Protein AF-A0A7K1JYD5-F1 (afdb_monomer_lite)

Secondary structure (DSSP, 8-state):
------------HHHHHHHHHHHHHHHHHHHHHHHHHHHHHHHHHHHHHHHHHTT-GGGHHHHHHHHHHHHHHHHHHHHHHHHHHHHS-GGGGGGTT----------

Foldseek 3Di:
DDPPPPPPPPPPVVVLVVLLVVLVVVLVVLVVVLVVLVVVLVVLVVVLVVCVVVVPPPCNVVSVVVNVVSVVSNVVSVVVSVVSCVVRVNVPVVPVPPPPDPPPPDD

Structure (mmCIF, N/CA/C/O backbone):
data_AF-A0A7K1JYD5-F1
#
_entry.id   AF-A0A7K1JYD5-F1
#
loop_
_atom_site.group_PDB
_atom_site.id
_atom_site.type_symbol
_atom_site.label_atom_id
_atom_site.label_alt_id
_atom_site.label_comp_id
_atom_site.label_asym_id
_atom_site.label_entity_id
_atom_site.label_seq_id
_atom_site.pdbx_PDB_ins_code
_atom_site.Cartn_x
_atom_site.Cartn_y
_atom_site.Cartn_z
_atom_site.occupancy
_atom_site.B_iso_or_equiv
_atom_site.auth_seq_id
_atom_site.auth_comp_id
_atom_site.auth_asym_id
_atom_site.auth_atom_id
_atom_site.pdbx_PDB_model_num
ATOM 1 N N . MET A 1 1 ? 9.193 -21.706 -49.305 1.00 37.47 1 MET A N 1
ATOM 2 C CA . MET A 1 1 ? 9.378 -21.586 -47.845 1.00 37.47 1 MET A CA 1
ATOM 3 C C . MET A 1 1 ? 10.055 -20.251 -47.608 1.00 37.47 1 MET A C 1
ATOM 5 O O . MET A 1 1 ? 11.265 -20.160 -47.746 1.00 37.47 1 MET A O 1
ATOM 9 N N . ASN A 1 2 ? 9.259 -19.201 -47.412 1.00 39.53 2 ASN A N 1
ATOM 10 C CA . ASN A 1 2 ? 9.775 -17.854 -47.192 1.00 39.53 2 ASN A CA 1
ATOM 11 C C . ASN A 1 2 ? 10.049 -17.722 -45.697 1.00 39.53 2 ASN A C 1
ATOM 13 O O . ASN A 1 2 ? 9.117 -17.740 -44.898 1.00 39.53 2 ASN A O 1
ATOM 17 N N . GLY A 1 3 ? 11.330 -17.693 -45.335 1.00 45.12 3 GLY A N 1
ATOM 18 C CA . GLY A 1 3 ? 11.758 -17.339 -43.991 1.00 45.12 3 GLY A CA 1
ATOM 19 C C . GLY A 1 3 ? 11.490 -15.858 -43.787 1.00 45.12 3 GLY A C 1
ATOM 20 O O . GLY A 1 3 ? 12.218 -15.026 -44.324 1.00 45.12 3 GLY A O 1
ATOM 21 N N . ASP A 1 4 ? 10.424 -15.550 -43.055 1.00 44.59 4 ASP A N 1
ATOM 22 C CA . ASP A 1 4 ? 10.175 -14.207 -42.555 1.00 44.59 4 ASP A CA 1
ATOM 23 C C . ASP A 1 4 ? 11.297 -13.872 -41.573 1.00 44.59 4 ASP A C 1
ATOM 25 O O . ASP A 1 4 ? 11.382 -14.392 -40.457 1.00 44.59 4 ASP A O 1
ATOM 29 N N . LEU A 1 5 ? 12.227 -13.050 -42.046 1.00 47.16 5 LEU A N 1
ATOM 30 C CA . LEU A 1 5 ? 13.313 -12.504 -41.259 1.00 47.16 5 LEU A CA 1
ATOM 31 C C . LEU A 1 5 ? 12.690 -11.480 -40.305 1.00 47.16 5 LEU A C 1
ATOM 33 O O . LEU A 1 5 ? 12.524 -10.311 -40.657 1.00 47.16 5 LEU A O 1
ATOM 37 N N . ILE A 1 6 ? 12.302 -11.932 -39.111 1.00 56.59 6 ILE A N 1
ATOM 38 C CA . ILE A 1 6 ? 11.898 -11.054 -38.014 1.00 56.59 6 ILE A CA 1
ATOM 39 C C . ILE A 1 6 ? 13.098 -10.151 -37.727 1.00 56.59 6 ILE A C 1
ATOM 41 O O . ILE A 1 6 ? 14.059 -10.551 -37.070 1.00 56.59 6 ILE A O 1
ATOM 45 N N . LYS A 1 7 ? 13.064 -8.926 -38.261 1.00 46.88 7 LYS A N 1
ATOM 46 C CA . LYS A 1 7 ? 13.917 -7.838 -37.799 1.00 46.88 7 LYS A CA 1
ATOM 47 C C . LYS A 1 7 ? 13.563 -7.628 -36.336 1.00 46.88 7 LYS A C 1
ATOM 49 O O . LYS A 1 7 ? 12.562 -6.989 -36.024 1.00 46.88 7 LYS A O 1
ATOM 54 N N . VAL A 1 8 ? 14.381 -8.189 -35.453 1.00 53.97 8 VAL A N 1
ATOM 55 C CA . VAL A 1 8 ? 14.503 -7.711 -34.082 1.00 53.97 8 VAL A CA 1
ATOM 56 C C . VAL A 1 8 ? 14.888 -6.245 -34.232 1.00 53.97 8 VAL A C 1
ATOM 58 O O . VAL A 1 8 ? 16.008 -5.925 -34.625 1.00 53.97 8 VAL A O 1
ATOM 61 N N . VAL A 1 9 ? 13.900 -5.361 -34.090 1.00 56.03 9 VAL A N 1
ATOM 62 C CA . VAL A 1 9 ? 14.142 -3.930 -33.954 1.00 56.03 9 VAL A CA 1
ATOM 63 C C . VAL A 1 9 ? 15.002 -3.823 -32.713 1.00 56.03 9 VAL A C 1
ATOM 65 O O . VAL A 1 9 ? 14.522 -4.066 -31.608 1.00 56.03 9 VAL A O 1
ATOM 68 N N . ASP A 1 10 ? 16.285 -3.567 -32.931 1.00 49.78 10 ASP A N 1
ATOM 69 C CA . ASP A 1 10 ? 17.232 -3.259 -31.878 1.00 49.78 10 ASP A CA 1
ATOM 70 C C . ASP A 1 10 ? 16.690 -1.995 -31.204 1.00 49.78 10 ASP A C 1
ATOM 72 O O . ASP A 1 10 ? 16.726 -0.896 -31.769 1.00 49.78 10 ASP A O 1
ATOM 76 N N . LEU A 1 11 ? 16.004 -2.187 -30.076 1.00 52.66 11 LEU A N 1
ATOM 77 C CA . LEU A 1 11 ? 15.477 -1.104 -29.265 1.00 52.66 11 LEU A CA 1
ATOM 78 C C . LEU A 1 11 ? 16.690 -0.271 -28.889 1.00 52.66 11 LEU A C 1
ATOM 80 O O . LEU A 1 11 ? 17.575 -0.763 -28.195 1.00 52.66 11 LEU A O 1
ATOM 84 N N . ASN A 1 12 ? 16.745 0.958 -29.407 1.00 55.16 12 ASN A N 1
ATOM 85 C CA . ASN A 1 12 ? 17.826 1.897 -29.153 1.00 55.16 12 ASN A CA 1
ATOM 86 C C . ASN A 1 12 ? 18.231 1.807 -27.667 1.00 55.16 12 ASN A C 1
ATOM 88 O O . ASN A 1 12 ? 17.379 2.067 -26.811 1.00 55.16 12 ASN A O 1
ATOM 92 N N . PRO A 1 13 ? 19.479 1.434 -27.335 1.00 59.72 13 PRO A N 1
ATOM 93 C CA . PRO A 1 13 ? 19.897 1.202 -25.952 1.00 59.72 13 PRO A CA 1
ATOM 94 C C . PRO A 1 13 ? 19.650 2.423 -25.052 1.00 59.72 13 PRO A C 1
ATOM 96 O O . PRO A 1 13 ? 19.372 2.279 -23.866 1.00 59.72 13 PRO A O 1
ATOM 99 N N . GLN A 1 14 ? 19.619 3.631 -25.626 1.00 60.44 14 GLN A N 1
ATOM 100 C CA . GLN A 1 14 ? 19.263 4.850 -24.895 1.00 60.44 14 GLN A CA 1
ATOM 101 C C . GLN A 1 14 ? 17.795 4.901 -24.437 1.00 60.44 14 GLN A C 1
ATOM 103 O O . GLN A 1 14 ? 17.499 5.493 -23.399 1.00 60.44 14 GLN A O 1
ATOM 108 N N . THR A 1 15 ? 16.872 4.298 -25.192 1.00 64.25 15 THR A N 1
ATOM 109 C CA . THR A 1 15 ? 15.456 4.182 -24.810 1.00 64.25 15 THR A CA 1
ATOM 110 C C . THR A 1 15 ? 15.295 3.186 -23.667 1.00 64.25 15 THR A C 1
ATOM 112 O O . THR A 1 15 ? 14.573 3.469 -22.717 1.00 64.25 15 THR A O 1
ATOM 115 N N . HIS A 1 16 ? 16.045 2.083 -23.700 1.00 74.12 16 HIS A N 1
ATOM 116 C CA . HIS A 1 16 ? 16.056 1.093 -22.626 1.00 74.12 16 HIS A CA 1
ATOM 117 C C . HIS A 1 16 ? 16.554 1.690 -21.294 1.00 74.12 16 HIS A C 1
ATOM 119 O O . HIS A 1 16 ? 15.918 1.507 -20.259 1.00 74.12 16 HIS A O 1
ATOM 125 N N . ASP A 1 17 ? 17.626 2.489 -21.314 1.00 80.31 17 ASP A N 1
ATOM 126 C CA . ASP A 1 17 ? 18.132 3.164 -20.108 1.00 80.31 17 ASP A CA 1
ATOM 127 C C . ASP A 1 17 ? 17.174 4.234 -19.564 1.00 80.31 17 ASP A C 1
ATOM 129 O O . ASP A 1 17 ? 17.061 4.426 -18.351 1.00 80.31 17 ASP A O 1
ATOM 133 N N . ALA A 1 18 ? 16.484 4.963 -20.448 1.00 83.75 18 ALA A N 1
ATOM 134 C CA . ALA A 1 18 ? 15.472 5.933 -20.041 1.00 83.75 18 ALA A CA 1
ATOM 135 C C . ALA A 1 18 ? 14.268 5.246 -19.379 1.00 83.75 18 ALA A C 1
ATOM 137 O O . ALA A 1 18 ? 13.830 5.688 -18.315 1.00 83.75 18 ALA A O 1
ATOM 138 N N . ASP A 1 19 ? 13.800 4.141 -19.961 1.00 85.88 19 ASP A N 1
ATOM 139 C CA . ASP A 1 19 ? 12.710 3.334 -19.417 1.00 85.88 19 ASP A CA 1
ATOM 140 C C . ASP A 1 19 ? 13.073 2.751 -18.045 1.00 85.88 19 ASP A C 1
ATOM 142 O O . ASP A 1 19 ? 12.260 2.804 -17.123 1.00 85.88 19 ASP A O 1
ATOM 146 N N . LEU A 1 20 ? 14.311 2.276 -17.865 1.00 87.88 20 LEU A N 1
ATOM 147 C CA . LEU A 1 20 ? 14.804 1.781 -16.577 1.00 87.88 20 LEU A CA 1
ATOM 148 C C . LEU A 1 20 ? 14.856 2.873 -15.504 1.00 87.88 20 LEU A C 1
ATOM 150 O O . LEU A 1 20 ? 14.396 2.648 -14.385 1.00 87.88 20 LEU A O 1
ATOM 154 N N . ARG A 1 21 ? 15.366 4.070 -15.827 1.00 88.06 21 ARG A N 1
ATOM 155 C CA . ARG A 1 21 ? 15.367 5.203 -14.881 1.00 88.06 21 ARG A CA 1
ATOM 156 C C . ARG A 1 21 ? 13.952 5.622 -14.499 1.00 88.06 21 ARG A C 1
ATOM 158 O O . ARG A 1 21 ? 13.685 5.912 -13.336 1.00 88.06 21 ARG A O 1
ATOM 165 N N . GLN A 1 22 ? 13.039 5.642 -15.465 1.00 91.44 22 GLN A N 1
ATOM 166 C CA . GLN A 1 22 ? 11.639 5.960 -15.215 1.00 91.44 22 GLN A CA 1
ATOM 167 C C . GLN A 1 22 ? 10.961 4.880 -14.360 1.00 91.44 22 GLN A C 1
ATOM 169 O O . GLN A 1 22 ? 10.197 5.206 -13.451 1.00 91.44 22 GLN A O 1
ATOM 174 N N . ALA A 1 23 ? 11.264 3.606 -14.606 1.00 91.25 23 ALA A N 1
ATOM 175 C CA . ALA A 1 23 ? 10.777 2.496 -13.801 1.00 91.25 23 ALA A CA 1
ATOM 176 C C . ALA A 1 23 ? 11.307 2.567 -12.359 1.00 91.25 23 ALA A C 1
ATOM 178 O O . ALA A 1 23 ? 10.522 2.424 -11.428 1.00 91.25 23 ALA A O 1
ATOM 179 N N . GLN A 1 24 ? 12.590 2.884 -12.160 1.00 91.06 24 GLN A N 1
ATOM 180 C CA . GLN A 1 24 ? 13.161 3.129 -10.832 1.00 91.06 24 GLN A CA 1
ATOM 181 C C . GLN A 1 24 ? 12.443 4.283 -10.115 1.00 91.06 24 GLN A C 1
ATOM 183 O O . GLN A 1 24 ? 11.989 4.114 -8.989 1.00 91.06 24 GLN A O 1
ATOM 188 N N . TYR A 1 25 ? 12.243 5.421 -10.790 1.00 94.75 25 TYR A N 1
ATOM 189 C CA . TYR A 1 25 ? 11.524 6.563 -10.217 1.00 94.75 25 TYR A CA 1
ATOM 190 C C . TYR A 1 25 ? 10.109 6.193 -9.744 1.00 94.75 25 TYR A C 1
ATOM 192 O O . TYR A 1 25 ? 9.708 6.536 -8.631 1.00 94.75 25 TYR A O 1
ATOM 200 N N . PHE A 1 26 ? 9.339 5.485 -10.576 1.00 95.38 26 PHE A N 1
ATOM 201 C CA . PHE A 1 26 ? 7.994 5.063 -10.188 1.00 95.38 26 PHE A CA 1
ATOM 202 C C . PHE A 1 26 ? 8.010 3.998 -9.095 1.00 95.38 26 PHE A C 1
ATOM 204 O O . PHE A 1 26 ? 7.107 3.992 -8.262 1.00 95.38 26 PHE A O 1
ATOM 211 N N . HIS A 1 27 ? 9.016 3.126 -9.066 1.00 94.62 27 HIS A N 1
ATOM 212 C CA . HIS A 1 27 ? 9.183 2.154 -7.990 1.00 94.62 27 HIS A CA 1
ATOM 213 C C . HIS A 1 27 ? 9.400 2.846 -6.643 1.00 94.62 27 HIS A C 1
ATOM 215 O O . HIS A 1 27 ? 8.666 2.556 -5.697 1.00 94.62 27 HIS A O 1
ATOM 221 N N . ASP A 1 28 ? 10.307 3.824 -6.589 1.00 94.62 28 ASP A N 1
ATOM 222 C CA . ASP A 1 28 ? 10.578 4.611 -5.383 1.00 94.62 28 ASP A CA 1
ATOM 223 C C . ASP A 1 28 ? 9.327 5.374 -4.927 1.00 94.62 28 ASP A C 1
ATOM 225 O O . ASP A 1 28 ? 8.921 5.279 -3.767 1.00 94.62 28 ASP A O 1
ATOM 229 N N . LEU A 1 29 ? 8.639 6.045 -5.859 1.00 97.44 29 LEU A N 1
ATOM 230 C CA . LEU A 1 29 ? 7.397 6.768 -5.577 1.00 97.44 29 LEU A CA 1
ATOM 231 C C . LEU A 1 29 ? 6.293 5.844 -5.032 1.00 97.44 29 LEU A C 1
ATOM 233 O O . LEU A 1 29 ? 5.588 6.199 -4.083 1.00 97.44 29 LEU A O 1
ATOM 237 N N . LEU A 1 30 ? 6.125 4.654 -5.615 1.00 96.81 30 LEU A N 1
ATOM 238 C CA . LEU A 1 30 ? 5.175 3.652 -5.124 1.00 96.81 30 LEU A CA 1
ATOM 239 C C . LEU A 1 30 ? 5.590 3.121 -3.746 1.00 96.81 30 LEU A C 1
ATOM 241 O O . LEU A 1 30 ? 4.729 2.923 -2.888 1.00 96.81 30 LEU A O 1
ATOM 245 N N . GLY A 1 31 ? 6.891 2.945 -3.504 1.00 96.12 31 GLY A N 1
ATOM 246 C CA . GLY A 1 31 ? 7.445 2.561 -2.208 1.00 96.12 31 GLY A CA 1
ATOM 247 C C . GLY A 1 31 ? 7.135 3.581 -1.110 1.00 96.12 31 GLY A C 1
ATOM 248 O O . GLY A 1 31 ? 6.691 3.205 -0.020 1.00 96.12 31 GLY A O 1
ATOM 249 N N . GLU A 1 32 ? 7.279 4.873 -1.404 1.00 97.75 32 GLU A N 1
ATOM 250 C CA . GLU A 1 32 ? 6.903 5.957 -0.492 1.00 97.75 32 GLU A CA 1
ATOM 251 C C . GLU A 1 32 ? 5.400 5.946 -0.185 1.00 97.75 32 GLU A C 1
ATOM 253 O O . GLU A 1 32 ? 4.998 5.956 0.985 1.00 97.75 32 GLU A O 1
ATOM 258 N N . GLN A 1 33 ? 4.554 5.862 -1.217 1.00 98.06 33 GLN A N 1
ATOM 259 C CA . GLN A 1 33 ? 3.097 5.790 -1.051 1.00 98.06 33 GLN A CA 1
ATOM 260 C C . GLN A 1 33 ? 2.685 4.571 -0.222 1.00 98.06 33 GLN A C 1
ATOM 262 O O . GLN A 1 33 ? 1.853 4.677 0.684 1.00 98.06 33 GLN A O 1
ATOM 267 N N . ARG A 1 34 ? 3.323 3.423 -0.464 1.00 97.62 34 ARG A N 1
ATOM 268 C CA . ARG A 1 34 ? 3.111 2.189 0.291 1.00 97.62 34 ARG A CA 1
ATOM 269 C C . ARG A 1 34 ? 3.463 2.366 1.765 1.00 97.62 34 ARG A C 1
ATOM 271 O O . ARG A 1 34 ? 2.686 1.954 2.629 1.00 97.62 34 ARG A O 1
ATOM 278 N N . ALA A 1 35 ? 4.594 2.998 2.076 1.00 97.19 35 ALA A N 1
ATOM 279 C CA . ALA A 1 35 ? 4.997 3.272 3.454 1.00 97.19 35 ALA A CA 1
ATOM 280 C C . ALA A 1 35 ? 3.992 4.191 4.175 1.00 97.19 35 ALA A C 1
ATOM 282 O O . ALA A 1 35 ? 3.626 3.942 5.330 1.00 97.19 35 ALA A O 1
ATOM 283 N N . VAL A 1 36 ? 3.491 5.221 3.485 1.00 97.62 36 VAL A N 1
ATOM 284 C CA . VAL A 1 36 ? 2.449 6.113 4.015 1.00 97.62 36 VAL A CA 1
ATOM 285 C C . VAL A 1 36 ? 1.151 5.345 4.280 1.00 97.62 36 VAL A C 1
ATOM 287 O O . VAL A 1 36 ? 0.612 5.439 5.387 1.00 97.62 36 VAL A O 1
ATOM 290 N N . ALA A 1 37 ? 0.683 4.541 3.321 1.00 96.75 37 ALA A N 1
ATOM 291 C CA . ALA A 1 37 ? -0.538 3.747 3.453 1.00 96.75 37 ALA A CA 1
ATOM 292 C C . ALA A 1 37 ? -0.461 2.753 4.627 1.00 96.75 37 ALA A C 1
ATOM 294 O O . ALA A 1 37 ? -1.415 2.636 5.403 1.00 96.75 37 ALA A O 1
ATOM 295 N N . TRP A 1 38 ? 0.691 2.101 4.828 1.00 97.81 38 TRP A N 1
ATOM 296 C CA . TRP A 1 38 ? 0.936 1.231 5.984 1.00 97.81 38 TRP A CA 1
ATOM 297 C C . TRP A 1 38 ? 0.856 1.974 7.316 1.00 97.81 38 TRP A C 1
ATOM 299 O O . TRP A 1 38 ? 0.205 1.502 8.253 1.00 97.81 38 TRP A O 1
ATOM 309 N N . ARG A 1 39 ? 1.481 3.152 7.409 1.00 97.75 39 ARG A N 1
ATOM 310 C CA . ARG A 1 39 ? 1.438 3.981 8.620 1.00 97.75 39 ARG A CA 1
ATOM 311 C C . ARG A 1 39 ? 0.010 4.414 8.951 1.00 97.75 39 ARG A C 1
ATOM 313 O O . ARG A 1 39 ? -0.412 4.345 10.105 1.00 97.75 39 ARG A O 1
ATOM 320 N N . GLU A 1 40 ? -0.755 4.836 7.951 1.00 96.81 40 GLU A N 1
ATOM 321 C CA . GLU A 1 40 ? -2.162 5.207 8.129 1.00 96.81 40 GLU A CA 1
ATOM 322 C C . GLU A 1 40 ? -3.031 4.016 8.542 1.00 96.81 40 GLU A C 1
ATOM 324 O O . GLU A 1 40 ? -3.869 4.142 9.439 1.00 96.81 40 GLU A O 1
ATOM 329 N N . LEU A 1 41 ? -2.808 2.843 7.944 1.00 96.81 41 LEU A N 1
ATOM 330 C CA . LEU A 1 41 ? -3.479 1.607 8.332 1.00 96.81 41 LEU A CA 1
ATOM 331 C C . LEU A 1 41 ? -3.209 1.261 9.803 1.00 96.81 41 LEU A C 1
ATOM 333 O O . LEU A 1 41 ? -4.158 1.011 10.549 1.00 96.81 41 LEU A O 1
ATOM 337 N N . ALA A 1 42 ? -1.947 1.307 10.237 1.00 97.06 42 ALA A N 1
ATOM 338 C CA . ALA A 1 42 ? -1.570 1.076 11.631 1.00 97.06 42 ALA A CA 1
ATOM 339 C C . ALA A 1 42 ? -2.281 2.059 12.580 1.00 97.06 42 ALA A C 1
ATOM 341 O O . ALA A 1 42 ? -2.862 1.651 13.588 1.00 97.06 42 ALA A O 1
ATOM 342 N N . ASN A 1 43 ? -2.340 3.344 12.214 1.00 96.06 43 ASN A N 1
ATOM 343 C CA . ASN A 1 43 ? -3.047 4.367 12.987 1.00 96.06 43 ASN A CA 1
ATOM 344 C C . ASN A 1 43 ? -4.557 4.099 13.093 1.00 96.06 43 ASN A C 1
ATOM 346 O O . ASN A 1 43 ? -5.155 4.306 14.158 1.00 96.06 43 ASN A O 1
ATOM 350 N N . HIS A 1 44 ? -5.194 3.644 12.011 1.00 94.94 44 HIS A N 1
ATOM 351 C CA . HIS A 1 44 ? -6.610 3.281 12.024 1.00 94.94 44 HIS A CA 1
ATOM 352 C C . HIS A 1 44 ? -6.882 2.052 12.897 1.00 94.94 44 HIS A C 1
ATOM 354 O O . HIS A 1 44 ? -7.841 2.075 13.670 1.00 94.94 44 HIS A O 1
ATOM 360 N N . ILE A 1 45 ? -6.029 1.025 12.828 1.00 95.44 45 ILE A N 1
ATOM 361 C CA . ILE A 1 45 ? -6.128 -0.183 13.662 1.00 95.44 45 ILE A CA 1
ATOM 362 C C . ILE A 1 45 ? -5.997 0.185 15.144 1.00 95.44 45 ILE A C 1
ATOM 364 O O . ILE A 1 45 ? -6.918 -0.077 15.918 1.00 95.44 45 ILE A O 1
ATOM 368 N N . ALA A 1 46 ? -4.948 0.919 15.520 1.00 94.50 46 ALA A N 1
ATOM 369 C CA . ALA A 1 46 ? -4.747 1.369 16.899 1.00 94.50 46 ALA A CA 1
ATOM 370 C C . ALA A 1 46 ? -5.900 2.263 17.398 1.00 94.50 46 ALA A C 1
ATOM 372 O O . ALA A 1 46 ? -6.268 2.278 18.575 1.00 94.50 46 ALA A O 1
ATOM 373 N N . SER A 1 47 ? -6.506 3.049 16.506 1.00 92.12 47 SER A N 1
ATOM 374 C CA . SER A 1 47 ? -7.681 3.855 16.845 1.00 92.12 47 SER A CA 1
ATOM 375 C C . SER A 1 47 ? -8.937 3.009 17.045 1.00 92.12 47 SER A C 1
ATOM 377 O O . SER A 1 47 ? -9.777 3.378 17.868 1.00 92.12 47 SER A O 1
ATOM 379 N N . LEU A 1 48 ? -9.075 1.891 16.329 1.00 92.19 48 LEU A N 1
ATOM 380 C CA . LEU A 1 48 ? -10.193 0.965 16.484 1.00 92.19 48 LEU A CA 1
ATOM 381 C C . LEU A 1 48 ? -10.089 0.231 17.818 1.00 92.19 48 LEU A C 1
ATOM 383 O O . LEU 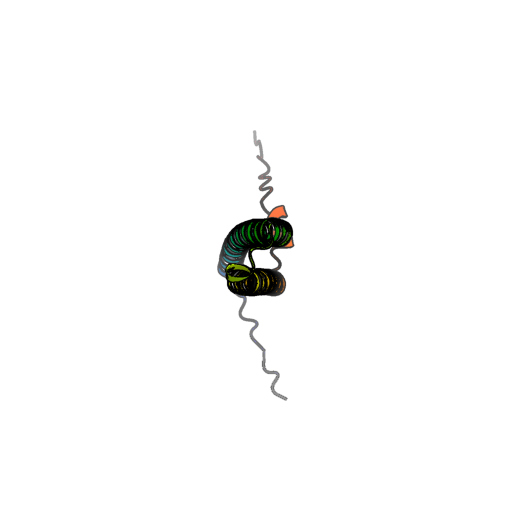A 1 48 ? -11.055 0.240 18.577 1.00 92.19 48 LEU A O 1
ATOM 387 N N . GLU A 1 49 ? -8.913 -0.299 18.142 1.00 91.50 49 GLU A N 1
ATOM 388 C CA . GLU A 1 49 ? -8.640 -0.988 19.410 1.00 91.50 49 GLU A CA 1
ATOM 389 C C . GLU A 1 49 ? -8.947 -0.090 20.615 1.00 91.50 49 GLU A C 1
ATOM 391 O O . GLU A 1 49 ? -9.716 -0.461 21.504 1.00 91.50 49 GLU A O 1
ATOM 396 N N . ARG A 1 50 ? -8.458 1.160 20.598 1.00 91.00 50 ARG A N 1
ATOM 397 C CA . ARG A 1 50 ? -8.750 2.146 21.655 1.00 91.00 50 ARG A CA 1
ATOM 398 C C . ARG A 1 50 ? -10.245 2.441 21.809 1.00 91.00 50 ARG A C 1
ATOM 400 O O . ARG A 1 50 ? -10.695 2.762 22.908 1.00 91.00 50 ARG A O 1
ATOM 407 N N . ARG A 1 51 ? -11.028 2.391 20.727 1.00 88.88 51 ARG A N 1
ATOM 408 C CA . ARG A 1 51 ? -12.482 2.648 20.766 1.00 88.88 51 ARG A CA 1
ATOM 409 C C . ARG A 1 51 ? -13.273 1.429 21.221 1.00 88.88 51 ARG A C 1
ATOM 411 O O . ARG A 1 51 ? -14.234 1.601 21.971 1.00 88.88 51 ARG A O 1
ATOM 418 N N . GLN A 1 52 ? -12.832 0.233 20.838 1.00 87.81 52 GLN A N 1
ATOM 419 C CA . GLN A 1 52 ? -13.384 -1.030 21.320 1.00 87.81 52 GLN A CA 1
ATOM 420 C C . GLN A 1 52 ? -13.233 -1.141 22.839 1.00 87.81 52 GLN A C 1
ATOM 422 O O . GLN A 1 52 ? -14.222 -1.383 23.523 1.00 87.81 52 GLN A O 1
ATOM 427 N N . GLN A 1 53 ? -12.051 -0.823 23.377 1.00 88.56 53 GLN A N 1
ATOM 428 C CA . GLN A 1 53 ? -11.806 -0.785 24.826 1.00 88.56 53 GLN A CA 1
ATOM 429 C C . GLN A 1 53 ? -12.682 0.241 25.567 1.00 88.56 53 GLN A C 1
ATOM 431 O O . GLN A 1 53 ? -13.003 0.058 26.735 1.00 88.56 53 GLN A O 1
ATOM 436 N N . ARG A 1 54 ? -13.080 1.332 24.897 1.00 86.81 54 ARG A N 1
ATOM 437 C CA . ARG A 1 54 ? -13.907 2.409 25.474 1.00 86.81 54 ARG A CA 1
ATOM 438 C C . ARG A 1 54 ? -15.413 2.227 25.250 1.00 86.81 54 ARG A C 1
ATOM 440 O O . ARG A 1 54 ? -16.172 3.102 25.658 1.00 86.81 54 ARG A O 1
ATOM 447 N N . GLY A 1 55 ? -15.847 1.163 24.567 1.00 79.56 55 GLY A N 1
ATOM 448 C CA . GLY A 1 55 ? -17.264 0.868 24.334 1.00 79.56 55 GLY A CA 1
ATOM 449 C C . GLY A 1 55 ? -18.014 1.915 23.497 1.00 79.56 55 GLY A C 1
ATOM 450 O O . GLY A 1 55 ? -19.168 2.208 23.796 1.00 79.56 55 GLY A O 1
ATOM 451 N N . LYS A 1 56 ? -17.387 2.516 22.468 1.00 74.38 56 LYS A N 1
ATOM 452 C CA . LYS A 1 56 ? -18.000 3.581 21.633 1.00 74.38 56 LYS A CA 1
ATOM 453 C C . LYS A 1 56 ? -18.412 3.099 20.222 1.00 74.38 56 LYS A C 1
ATOM 455 O O . LYS A 1 56 ? -17.712 3.397 19.249 1.00 74.38 56 LYS A O 1
ATOM 460 N N . PRO A 1 57 ? -19.568 2.422 20.064 1.00 70.31 57 PRO A N 1
ATOM 461 C CA . PRO A 1 57 ? -19.911 1.653 18.861 1.00 70.31 57 PRO A CA 1
ATOM 462 C C . PRO A 1 57 ? -20.209 2.485 17.607 1.00 70.31 57 PRO A C 1
ATOM 464 O O . PRO A 1 57 ? -19.910 2.041 16.499 1.00 70.31 57 PRO A O 1
ATOM 467 N N . SER A 1 58 ? -20.747 3.703 17.743 1.00 69.31 58 SER A N 1
ATOM 468 C CA . SER A 1 58 ? -21.258 4.499 16.608 1.00 69.31 58 SER A CA 1
ATOM 469 C C . SER A 1 58 ? -20.200 4.879 15.563 1.00 69.31 58 SER A C 1
ATOM 471 O O . SER A 1 58 ? -20.532 5.227 14.433 1.00 69.31 58 SER A O 1
ATOM 473 N N . SER A 1 59 ? -18.914 4.776 15.907 1.00 74.50 59 SER A N 1
ATOM 474 C CA . SER A 1 59 ? -17.801 5.128 15.022 1.00 74.50 59 SER A CA 1
ATOM 475 C C . SER A 1 59 ? -16.992 3.927 14.507 1.00 74.50 59 SER A C 1
ATOM 477 O O . SER A 1 59 ? -16.062 4.118 13.721 1.00 74.50 59 SER A O 1
ATOM 479 N N . HIS A 1 60 ? -17.339 2.700 14.918 1.00 87.00 60 HIS A N 1
ATOM 480 C CA . HIS A 1 60 ? -16.595 1.485 14.563 1.00 87.00 60 HIS A CA 1
ATOM 481 C C . HIS A 1 60 ? -16.766 1.113 13.090 1.00 87.00 60 HIS A C 1
ATOM 483 O O . HIS A 1 60 ? -15.774 0.877 12.406 1.00 87.00 60 HIS A O 1
ATOM 489 N N . ALA A 1 61 ? -17.999 1.147 12.574 1.00 88.56 61 ALA A N 1
ATOM 490 C CA . ALA A 1 61 ? -18.283 0.751 11.195 1.00 88.56 61 ALA A CA 1
ATOM 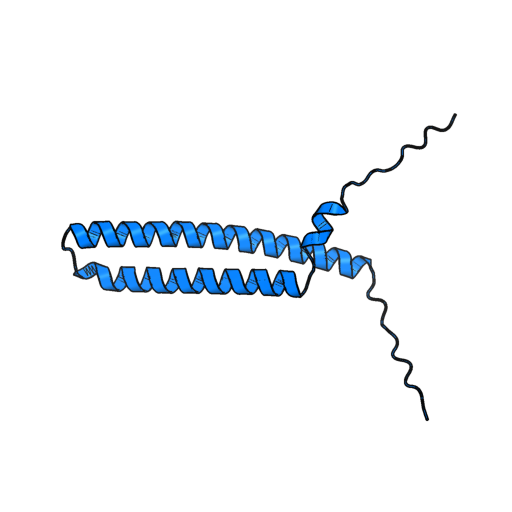491 C C . ALA A 1 61 ? -17.540 1.627 10.170 1.00 88.56 61 ALA A C 1
ATOM 493 O O . ALA A 1 61 ? -16.966 1.118 9.210 1.00 88.56 61 ALA A O 1
ATOM 494 N N . ARG A 1 62 ? -17.492 2.951 10.388 1.00 89.69 62 ARG A N 1
ATOM 495 C CA . ARG A 1 62 ? -16.729 3.869 9.526 1.00 89.69 62 ARG A CA 1
ATOM 496 C C . ARG A 1 62 ? -15.235 3.553 9.560 1.00 89.69 62 ARG A C 1
ATOM 498 O O . ARG A 1 62 ? -14.594 3.545 8.515 1.00 89.69 62 ARG A O 1
ATOM 505 N N . LEU A 1 63 ? -14.689 3.286 10.745 1.00 91.44 63 LEU A N 1
ATOM 506 C CA . LEU A 1 63 ? -13.267 3.000 10.907 1.00 91.44 63 LEU A CA 1
ATOM 507 C C . LEU A 1 63 ? -12.877 1.647 10.298 1.00 91.44 63 LEU A C 1
ATOM 509 O O . LEU A 1 63 ? -11.846 1.553 9.646 1.00 91.44 63 LEU A O 1
ATOM 513 N N . GLN A 1 64 ? -13.731 0.631 10.413 1.00 93.50 64 GLN A N 1
ATOM 514 C CA . GLN A 1 64 ? -13.544 -0.654 9.735 1.00 93.50 64 GLN A CA 1
ATOM 515 C C . GLN A 1 64 ? -13.545 -0.511 8.208 1.00 93.50 64 GLN A C 1
ATOM 517 O O . GLN A 1 64 ? -12.698 -1.107 7.548 1.00 93.50 64 GLN A O 1
ATOM 522 N N . ARG A 1 65 ? -14.430 0.322 7.639 1.00 94.19 65 ARG A N 1
ATOM 523 C CA . ARG A 1 65 ? -14.401 0.624 6.195 1.00 94.19 65 ARG A CA 1
ATOM 524 C C . ARG A 1 65 ? -13.102 1.313 5.781 1.00 94.19 65 ARG A C 1
ATOM 526 O O . ARG A 1 65 ? -12.533 0.939 4.765 1.00 94.19 65 ARG A O 1
ATOM 533 N N . LEU A 1 66 ? -12.612 2.271 6.574 1.00 94.50 66 LEU A N 1
ATOM 534 C CA . LEU A 1 66 ? -11.327 2.935 6.313 1.00 94.50 66 LEU A CA 1
ATOM 535 C C . LEU A 1 66 ? -10.150 1.953 6.365 1.00 94.50 66 LEU A C 1
ATOM 537 O O . LEU A 1 66 ? -9.278 2.003 5.504 1.00 94.50 66 LEU A O 1
ATOM 541 N N . ILE A 1 67 ? -10.149 1.029 7.329 1.00 96.38 67 ILE A N 1
ATOM 542 C CA . ILE A 1 67 ? -9.156 -0.052 7.416 1.00 96.38 67 ILE A CA 1
ATOM 543 C C . ILE A 1 67 ? -9.219 -0.940 6.168 1.00 96.38 67 ILE A C 1
ATOM 545 O O . ILE A 1 67 ? -8.182 -1.234 5.581 1.00 96.38 67 ILE A O 1
ATOM 549 N N . GLY A 1 68 ? -10.419 -1.345 5.740 1.00 97.12 68 GLY A N 1
ATOM 550 C CA . GLY A 1 68 ? -10.604 -2.151 4.530 1.00 97.12 68 GLY A CA 1
ATOM 551 C C . GLY A 1 68 ? -10.120 -1.442 3.262 1.00 97.12 68 GLY A C 1
ATOM 552 O O . GLY A 1 68 ? -9.403 -2.040 2.460 1.00 97.12 68 GLY A O 1
ATOM 553 N N . ALA A 1 69 ? -10.441 -0.154 3.116 1.00 96.75 69 ALA A N 1
ATOM 554 C CA . ALA A 1 69 ? -9.972 0.666 2.003 1.00 96.75 69 ALA A CA 1
ATOM 555 C C . ALA A 1 69 ? -8.439 0.767 1.987 1.00 96.75 69 ALA A C 1
ATOM 557 O O . ALA A 1 69 ? -7.822 0.469 0.969 1.00 96.75 69 ALA A O 1
ATOM 558 N N . LYS A 1 70 ? -7.815 1.077 3.132 1.00 97.00 70 LYS A N 1
ATOM 559 C CA . LYS A 1 70 ? -6.350 1.183 3.241 1.00 97.00 70 LYS A CA 1
ATOM 560 C C . LYS A 1 70 ? -5.633 -0.147 3.009 1.00 97.00 70 LYS A C 1
ATOM 562 O O . LYS A 1 70 ? -4.581 -0.167 2.386 1.00 97.00 70 LYS A O 1
ATOM 567 N N . ARG A 1 71 ? -6.204 -1.275 3.447 1.00 97.75 71 ARG A N 1
ATOM 568 C CA . ARG A 1 71 ? -5.675 -2.610 3.107 1.00 97.75 71 A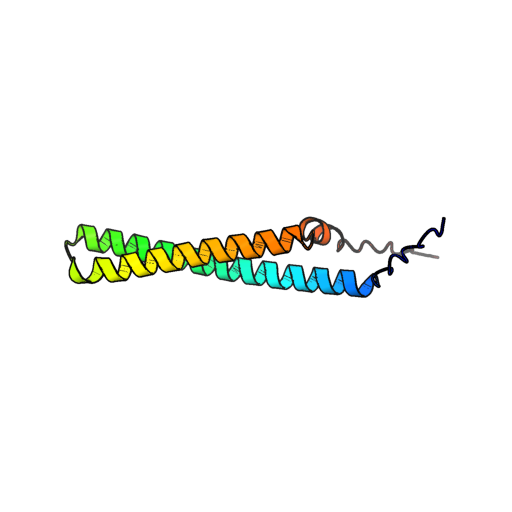RG A CA 1
ATOM 569 C C . ARG A 1 71 ? -5.703 -2.866 1.604 1.00 97.75 71 ARG A C 1
ATOM 571 O O . ARG A 1 71 ? -4.736 -3.385 1.065 1.00 97.75 71 ARG A O 1
ATOM 578 N N . SER A 1 72 ? -6.798 -2.493 0.946 1.00 98.06 72 SER A N 1
ATOM 579 C CA . SER A 1 72 ? -6.937 -2.659 -0.504 1.00 98.06 72 SER A CA 1
ATOM 580 C C . SER A 1 72 ? -5.927 -1.789 -1.257 1.00 98.06 72 SER A C 1
ATOM 582 O O . SER A 1 72 ? -5.298 -2.259 -2.194 1.00 98.06 72 SER A O 1
ATOM 584 N N . GLU A 1 73 ? -5.714 -0.554 -0.801 1.00 97.50 73 GLU A N 1
ATOM 585 C CA . GLU A 1 73 ? -4.693 0.354 -1.334 1.00 97.50 73 GLU A CA 1
ATOM 586 C C . GLU A 1 73 ? -3.280 -0.234 -1.221 1.00 97.50 73 GLU A C 1
ATOM 588 O O . GLU A 1 73 ? -2.560 -0.260 -2.213 1.00 97.50 73 GLU A O 1
ATOM 593 N N . VAL A 1 74 ? -2.907 -0.788 -0.059 1.00 97.75 74 VAL A N 1
ATOM 594 C CA . VAL A 1 74 ? -1.611 -1.470 0.118 1.00 97.75 74 VAL A CA 1
ATOM 595 C C . VAL A 1 74 ? -1.446 -2.630 -0.867 1.00 97.75 74 VAL A C 1
ATOM 597 O O . VAL A 1 74 ? -0.403 -2.732 -1.504 1.00 97.75 74 VAL A O 1
ATOM 600 N N . VAL A 1 75 ? -2.474 -3.469 -1.036 1.00 97.94 75 VAL A N 1
ATOM 601 C CA . VAL A 1 75 ? -2.431 -4.605 -1.975 1.00 97.94 75 VAL A CA 1
ATOM 602 C C . VAL A 1 75 ? -2.246 -4.134 -3.418 1.00 97.94 75 VAL A C 1
ATOM 604 O O . VAL A 1 75 ? -1.467 -4.726 -4.158 1.00 97.94 75 VAL A O 1
ATOM 607 N N . VAL A 1 76 ? -2.935 -3.066 -3.824 1.00 98.00 76 VAL A N 1
ATOM 608 C CA . VAL A 1 76 ? -2.782 -2.497 -5.171 1.00 98.00 76 VAL A CA 1
ATOM 609 C C . VAL A 1 76 ? -1.371 -1.944 -5.369 1.00 98.00 76 VAL A C 1
ATOM 611 O O . VAL A 1 76 ? -0.764 -2.198 -6.405 1.00 98.00 76 VAL A O 1
ATOM 614 N N . LEU A 1 77 ? -0.819 -1.237 -4.380 1.00 97.00 77 LEU A N 1
ATOM 615 C CA . LEU A 1 77 ? 0.551 -0.722 -4.445 1.00 97.00 77 LEU A CA 1
ATOM 616 C C . LEU A 1 77 ? 1.577 -1.859 -4.550 1.00 97.00 77 LEU A C 1
ATOM 618 O O . LEU A 1 77 ? 2.466 -1.788 -5.395 1.00 97.00 77 LEU A O 1
ATOM 622 N N . ASP A 1 78 ? 1.411 -2.932 -3.770 1.00 96.00 78 ASP A N 1
ATOM 623 C CA . ASP A 1 78 ? 2.241 -4.140 -3.871 1.00 96.00 78 ASP A CA 1
ATOM 624 C C . ASP A 1 78 ? 2.199 -4.736 -5.287 1.00 96.00 78 ASP A C 1
ATOM 626 O O . ASP A 1 78 ? 3.239 -5.019 -5.879 1.00 96.00 78 ASP A O 1
ATOM 630 N N . GLN A 1 79 ? 1.002 -4.876 -5.862 1.00 97.25 79 GLN A N 1
ATOM 631 C CA . GLN A 1 79 ? 0.823 -5.409 -7.214 1.00 97.25 79 GLN A CA 1
ATOM 632 C C . GLN A 1 79 ? 1.472 -4.527 -8.284 1.00 97.25 79 GLN A C 1
ATOM 634 O O . GLN A 1 79 ? 2.098 -5.053 -9.202 1.00 97.25 79 GLN A O 1
ATOM 639 N N . LEU A 1 80 ? 1.351 -3.202 -8.170 1.00 96.12 80 LEU A N 1
ATOM 640 C CA . LEU A 1 80 ? 1.982 -2.267 -9.102 1.00 96.12 80 LEU A CA 1
ATOM 641 C C . LEU A 1 80 ? 3.508 -2.348 -9.031 1.00 96.12 80 LEU A C 1
ATOM 643 O O . LEU A 1 80 ? 4.160 -2.384 -10.072 1.00 96.12 80 LEU A O 1
ATOM 647 N N . MET A 1 81 ? 4.077 -2.429 -7.826 1.00 94.12 81 MET A N 1
ATOM 648 C CA . MET A 1 81 ? 5.521 -2.595 -7.645 1.00 94.12 81 MET A CA 1
ATOM 649 C C . MET A 1 81 ? 6.011 -3.931 -8.219 1.00 94.12 81 MET A C 1
ATOM 651 O O . MET A 1 81 ? 7.031 -3.956 -8.906 1.00 94.12 81 MET A O 1
ATOM 655 N N . CYS A 1 82 ? 5.281 -5.030 -7.996 1.00 92.62 82 CYS A N 1
ATOM 656 C CA . CYS A 1 82 ? 5.588 -6.327 -8.607 1.00 92.62 82 CYS A CA 1
ATOM 657 C C . CYS A 1 82 ? 5.547 -6.254 -10.136 1.00 92.62 82 CYS A C 1
ATOM 659 O O . CYS A 1 82 ? 6.530 -6.600 -10.779 1.00 92.62 82 CYS A O 1
ATOM 661 N N . ALA A 1 83 ? 4.470 -5.720 -10.717 1.00 92.75 83 ALA A N 1
ATOM 662 C CA . ALA A 1 83 ? 4.334 -5.595 -12.168 1.00 92.75 83 ALA A CA 1
ATOM 663 C C . ALA A 1 83 ? 5.443 -4.730 -12.793 1.00 92.75 83 ALA A C 1
ATOM 665 O O . ALA A 1 83 ? 5.886 -4.991 -13.913 1.00 92.75 83 ALA A O 1
ATOM 666 N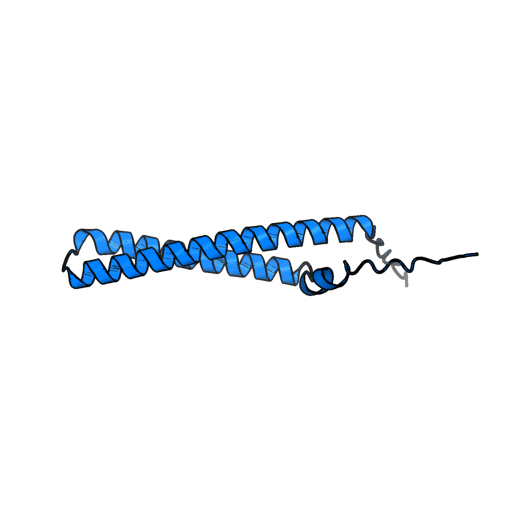 N . LEU A 1 84 ? 5.900 -3.702 -12.073 1.00 91.88 84 LEU A N 1
ATOM 667 C CA . LEU A 1 84 ? 6.992 -2.847 -12.518 1.00 91.88 84 LEU A CA 1
ATOM 668 C C . LEU A 1 84 ? 8.338 -3.588 -12.498 1.00 91.88 84 LEU A C 1
ATOM 670 O O . LEU A 1 84 ? 9.080 -3.481 -13.470 1.00 91.88 84 LEU A O 1
ATOM 674 N N . ASN A 1 85 ? 8.608 -4.388 -11.460 1.00 88.31 85 ASN A N 1
ATOM 675 C CA . ASN A 1 85 ? 9.797 -5.251 -11.381 1.00 88.31 85 ASN A CA 1
ATOM 676 C C . ASN A 1 85 ? 9.780 -6.396 -12.406 1.00 88.31 85 ASN A C 1
ATOM 678 O O . ASN A 1 85 ? 10.824 -6.776 -12.926 1.00 88.31 85 ASN A O 1
ATOM 682 N N . ASP A 1 86 ? 8.606 -6.959 -12.695 1.00 87.94 86 ASP A N 1
ATOM 683 C CA . ASP A 1 86 ? 8.466 -8.037 -13.678 1.00 87.94 86 ASP A CA 1
ATOM 684 C C . ASP A 1 86 ? 8.736 -7.521 -15.097 1.00 87.94 86 ASP A C 1
ATOM 686 O O . ASP A 1 86 ? 9.316 -8.220 -15.928 1.00 87.94 86 ASP A O 1
ATOM 690 N N . ARG A 1 87 ? 8.320 -6.279 -15.384 1.00 87.44 87 ARG A N 1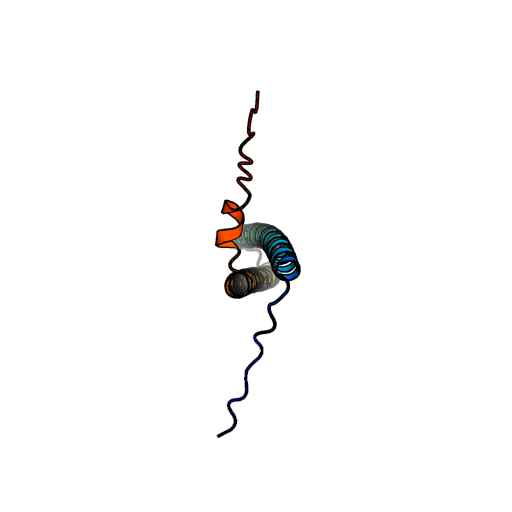
ATOM 691 C CA . ARG A 1 87 ? 8.512 -5.638 -16.691 1.00 87.44 87 ARG A CA 1
ATOM 692 C C . ARG A 1 87 ? 9.913 -5.062 -16.869 1.00 87.44 87 ARG A C 1
ATOM 694 O O . ARG A 1 87 ? 10.446 -5.099 -17.976 1.00 87.44 87 ARG A O 1
ATOM 701 N N . PHE A 1 88 ? 10.478 -4.503 -15.807 1.00 85.62 88 PHE A N 1
ATOM 702 C CA . PHE A 1 88 ? 11.792 -3.885 -15.806 1.00 85.62 88 PHE A CA 1
ATOM 703 C C . PHE A 1 88 ? 12.624 -4.558 -14.715 1.00 85.62 88 PHE A C 1
ATOM 705 O O . PHE A 1 88 ? 12.262 -4.439 -13.546 1.00 85.62 88 PHE A O 1
ATOM 712 N N . PRO A 1 89 ? 13.737 -5.237 -15.042 1.00 73.62 89 PRO A N 1
ATOM 713 C CA . PRO A 1 89 ? 14.604 -5.870 -14.051 1.00 73.62 89 PRO A CA 1
ATOM 714 C C . PRO A 1 89 ? 15.405 -4.805 -13.279 1.00 73.62 89 PRO A C 1
ATOM 716 O O . PRO A 1 89 ? 16.623 -4.683 -13.398 1.00 73.62 89 PRO A O 1
ATOM 719 N N . ILE A 1 90 ? 14.699 -4.013 -12.473 1.00 64.06 90 ILE A N 1
ATOM 720 C CA . ILE A 1 90 ? 15.212 -2.869 -11.713 1.00 64.06 90 ILE A CA 1
ATOM 721 C C . ILE A 1 90 ? 16.284 -3.327 -10.703 1.00 64.06 90 ILE A C 1
ATOM 723 O O . ILE A 1 90 ? 17.207 -2.580 -10.388 1.00 64.06 90 ILE A O 1
ATOM 727 N N . SER A 1 91 ? 16.257 -4.600 -10.284 1.00 56.84 91 SER A N 1
ATOM 728 C CA . SER A 1 91 ? 17.231 -5.196 -9.358 1.00 56.84 91 SER A CA 1
ATOM 729 C C . SER A 1 91 ? 18.683 -5.269 -9.862 1.00 56.84 91 SER A C 1
ATOM 731 O O . SER A 1 91 ? 19.563 -5.517 -9.041 1.00 56.84 91 SER A O 1
ATOM 733 N N . LEU A 1 92 ? 18.968 -5.050 -11.154 1.00 51.31 92 LEU A N 1
ATOM 734 C CA . LEU A 1 92 ? 20.349 -5.024 -11.674 1.00 51.31 92 LEU A CA 1
ATOM 735 C C . LEU A 1 92 ? 20.926 -3.616 -11.888 1.00 51.31 92 LEU A C 1
ATOM 737 O O . LEU A 1 92 ? 22.146 -3.466 -11.918 1.00 51.31 92 LEU A O 1
ATOM 741 N N . VAL A 1 93 ? 20.091 -2.581 -11.997 1.00 51.66 93 VAL A N 1
ATOM 742 C CA . VAL A 1 93 ? 20.560 -1.228 -12.363 1.00 51.66 93 VAL A CA 1
ATOM 743 C C . VAL A 1 93 ? 21.281 -0.537 -11.201 1.00 51.66 93 VAL A C 1
ATOM 745 O O . VAL A 1 93 ? 22.193 0.253 -11.425 1.00 51.66 93 VAL A O 1
ATOM 748 N N . ALA A 1 94 ? 20.981 -0.919 -9.955 1.00 50.84 94 ALA A N 1
ATOM 749 C CA . ALA A 1 94 ? 21.676 -0.415 -8.768 1.00 50.84 94 ALA A CA 1
ATOM 750 C C . ALA A 1 94 ? 23.156 -0.857 -8.655 1.00 50.84 94 ALA A C 1
ATOM 752 O O . ALA A 1 94 ? 23.855 -0.386 -7.762 1.00 50.84 94 ALA A O 1
ATOM 753 N N . GLN A 1 95 ? 23.652 -1.749 -9.529 1.00 43.50 95 GLN A N 1
ATOM 754 C CA . GLN A 1 95 ? 25.064 -2.172 -9.555 1.00 43.50 95 GLN A CA 1
ATOM 755 C C . GLN A 1 95 ? 25.865 -1.599 -10.735 1.00 43.50 95 GLN A C 1
ATOM 757 O O . GLN A 1 95 ? 27.089 -1.718 -10.745 1.00 43.50 95 GLN A O 1
ATOM 762 N N . SER A 1 96 ? 25.216 -0.966 -11.716 1.00 45.84 96 SER A N 1
ATOM 763 C CA . SER A 1 96 ? 25.887 -0.484 -12.934 1.00 45.84 96 SER A CA 1
ATOM 764 C C . SER A 1 96 ? 26.381 0.965 -12.852 1.00 45.84 96 SER A C 1
ATOM 766 O O . SER A 1 96 ? 27.055 1.413 -13.772 1.00 45.84 96 SER A O 1
ATOM 768 N N . ASP A 1 97 ? 26.104 1.672 -11.750 1.00 46.09 97 ASP A N 1
ATOM 769 C CA . ASP A 1 97 ? 26.567 3.050 -11.506 1.00 46.09 97 ASP A CA 1
ATOM 770 C C . ASP A 1 97 ? 27.811 3.126 -10.596 1.00 46.09 97 ASP A C 1
ATOM 772 O O . ASP A 1 97 ? 28.152 4.170 -10.047 1.00 46.09 97 ASP A O 1
ATOM 776 N N . ASN A 1 98 ? 28.554 2.021 -10.461 1.00 45.09 98 ASN A N 1
ATOM 777 C CA . ASN A 1 98 ? 29.957 2.081 -10.047 1.00 45.09 98 ASN A CA 1
ATOM 778 C C . ASN A 1 98 ? 30.798 2.418 -11.283 1.00 45.09 98 ASN A C 1
ATOM 780 O O . ASN A 1 98 ? 31.487 1.565 -11.843 1.00 45.09 98 ASN A O 1
ATOM 784 N N . GLY A 1 99 ? 30.679 3.669 -11.736 1.00 47.25 99 GLY A N 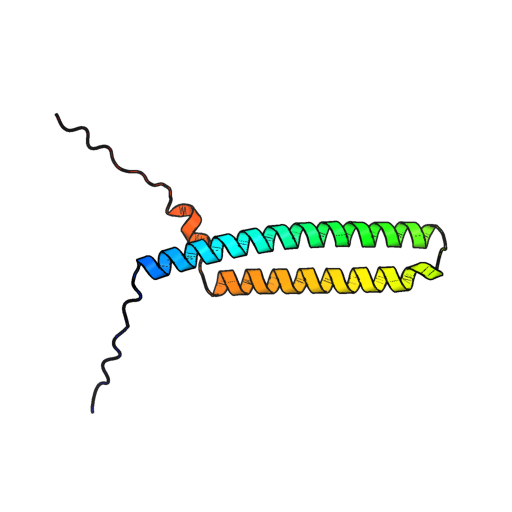1
ATOM 785 C CA . GLY A 1 99 ? 31.475 4.275 -12.800 1.00 47.25 99 GLY A CA 1
ATOM 786 C C . GLY A 1 99 ? 32.949 4.391 -12.419 1.00 47.25 99 GLY A C 1
ATOM 787 O O . GLY A 1 99 ? 33.479 5.489 -12.245 1.00 47.25 99 GLY A O 1
ATOM 788 N N . GLU A 1 100 ? 33.625 3.252 -12.305 1.00 39.53 100 GLU A N 1
ATOM 789 C CA . GLU A 1 100 ? 35.073 3.164 -12.228 1.00 39.53 100 GLU A CA 1
ATOM 790 C C . GLU A 1 100 ? 35.638 3.475 -13.619 1.00 39.53 100 GLU A C 1
ATOM 792 O O . GLU A 1 100 ? 35.903 2.603 -14.444 1.00 39.53 100 GLU A O 1
ATOM 797 N N . TYR A 1 101 ? 35.769 4.767 -13.913 1.00 45.84 101 TYR A N 1
ATOM 798 C CA . TYR A 1 101 ? 36.615 5.236 -15.000 1.00 45.84 101 TYR A CA 1
ATOM 799 C C . TYR A 1 101 ? 38.072 4.988 -14.591 1.00 45.84 101 TYR A C 1
ATOM 801 O O . TYR A 1 101 ? 38.545 5.633 -13.650 1.00 45.84 101 TYR A O 1
ATOM 809 N N . PRO A 1 102 ? 38.834 4.110 -15.271 1.00 39.66 102 PRO A N 1
ATOM 810 C CA . PRO A 1 102 ? 40.260 4.027 -15.021 1.00 39.66 102 PRO A CA 1
ATOM 811 C C . PRO A 1 102 ? 40.900 5.323 -15.522 1.00 39.66 102 PRO A C 1
ATOM 813 O O . PRO A 1 102 ? 41.021 5.557 -16.728 1.00 39.66 102 PRO A O 1
ATOM 816 N N . VAL A 1 103 ? 41.326 6.172 -14.586 1.00 43.44 103 VAL A N 1
ATOM 817 C CA . VAL A 1 103 ? 42.239 7.279 -14.872 1.00 43.44 103 VAL A CA 1
ATOM 818 C C . VAL A 1 103 ? 43.528 6.659 -15.403 1.00 43.44 103 VAL A C 1
ATOM 820 O O . VAL A 1 103 ? 44.371 6.170 -14.652 1.00 43.44 103 VAL A O 1
ATOM 823 N N . ARG A 1 104 ? 43.683 6.656 -16.727 1.00 45.47 104 ARG A N 1
ATOM 824 C CA . ARG A 1 104 ? 44.970 6.408 -17.369 1.00 45.47 104 ARG A CA 1
ATOM 825 C C . ARG A 1 104 ? 45.863 7.608 -17.088 1.00 45.47 104 ARG A C 1
ATOM 827 O O . ARG A 1 104 ? 45.849 8.577 -17.842 1.00 45.47 104 ARG A O 1
ATOM 834 N N . ILE A 1 105 ? 46.648 7.538 -16.016 1.00 42.72 105 ILE A N 1
ATOM 835 C CA . ILE A 1 105 ? 47.820 8.401 -15.883 1.00 42.72 105 ILE A CA 1
ATOM 836 C C . ILE A 1 105 ? 48.811 7.954 -16.959 1.00 42.72 105 ILE A C 1
ATOM 838 O O . ILE A 1 105 ? 49.358 6.855 -16.906 1.00 42.72 105 ILE A O 1
ATOM 842 N N . SER A 1 106 ? 48.947 8.782 -17.990 1.00 43.84 106 SER A N 1
ATOM 843 C CA . SER A 1 106 ? 49.988 8.674 -19.007 1.00 43.84 106 SER A CA 1
ATOM 844 C C . SER A 1 106 ? 51.019 9.763 -18.739 1.00 43.84 106 SER A C 1
ATOM 846 O O . SER A 1 106 ? 50.627 10.925 -18.682 1.00 43.84 106 SER A O 1
ATOM 848 N N . GLY A 1 107 ? 52.296 9.371 -18.658 1.00 39.94 107 GLY A N 1
ATOM 849 C CA . GLY A 1 107 ? 53.462 10.253 -18.811 1.00 39.94 107 GLY A CA 1
ATOM 850 C C . GLY A 1 107 ? 53.948 10.920 -17.541 1.00 39.94 107 GLY A C 1
ATOM 851 O O . GLY A 1 107 ? 53.396 11.987 -17.210 1.00 39.94 107 GLY A O 1
#

pLDDT: mean 78.4, std 20.97, range [37.47, 98.06]

Sequence (107 aa):
MNGDLIKVVDLNPQTHDADLRQAQYFHDLLGEQRAVAWRELANHIASLERRQQRGKPSSHARLQRLIGAKRSEVVVLDQLMCALNDRFPISLVAQSDNGEYPVRISG

Radius of gyration: 24.18 Å; chains: 1; bounding box: 75×32×73 Å